Protein AF-A0A843S1P2-F1 (afdb_monomer)

Nearest PDB structures (foldseek):
  6ixe-assembly1_A  TM=3.581E-01  e=2.500E+00  Homo sapiens
  6ixg-assembly1_A  TM=3.800E-01  e=5.455E+00  Homo sapiens

Mean predicted aligned error: 8.09 Å

pLDDT: mean 87.62, std 14.83, range [40.91, 98.25]

Solvent-accessible surface area (backbone atoms only — not comparable to full-atom values): 7077 Å² total; per-residue (Å²): 138,83,82,81,78,77,77,75,73,79,75,78,75,76,76,81,41,75,64,53,54,50,48,53,52,50,50,52,66,71,78,44,92,74,47,62,71,57,41,52,54,52,38,53,52,44,60,68,46,44,62,57,33,49,51,51,24,52,55,24,45,53,55,28,48,56,49,31,50,58,30,44,76,71,35,100,43,65,70,61,12,48,58,56,35,62,69,36,71,44,35,50,49,23,51,51,29,47,52,49,39,51,48,45,52,53,51,42,52,50,39,56,51,51,46,51,51,55,53,50,53,61,59,74,76,105

Foldseek 3Di:
DDDPPPPPDPDPDPPCDVLNVLVVLVCVVPPDPQDLVNLVVSLVVLVVCLVVLVVQLVVLVVVLVVQLVVLVVVDPDSVVSVVVSCVDPSVVSNVSSVVSSVSSVVSNVVSVVVSVVVVVVVVVVD

Sequence (126 aa):
MAAQLHTLAPAPAPRASIRDLVREMQVEIRDYDLTPDRACVLLAKLTAILGNCHAELTDAEIAFNEVLLTHLDSEEAANRAKIRAETTPEYRRKREASDTAKLVIALTQSLKTIIRHQGEEMRLSR

Radius of gyration: 22.0 Å; Cα contacts (8 Å, |Δi|>4): 74; chains: 1; bounding box: 41×66×61 Å

Structure (mmCIF, N/CA/C/O backbone):
data_AF-A0A843S1P2-F1
#
_entry.id   AF-A0A843S1P2-F1
#
loop_
_atom_site.group_PDB
_atom_site.id
_atom_site.type_symbol
_atom_site.label_atom_id
_atom_site.label_alt_id
_atom_site.label_comp_id
_atom_site.label_asym_id
_atom_site.label_entity_id
_atom_site.label_seq_id
_atom_site.pdbx_PDB_ins_code
_atom_site.Cartn_x
_atom_site.Cartn_y
_atom_site.Cartn_z
_atom_site.occupancy
_atom_site.B_iso_or_equiv
_atom_site.auth_seq_id
_atom_site.auth_comp_id
_atom_site.auth_asym_id
_atom_site.auth_atom_id
_atom_site.pdbx_PDB_model_num
ATOM 1 N N . MET A 1 1 ? 15.563 -51.601 16.677 1.00 43.25 1 MET A N 1
ATOM 2 C CA . MET A 1 1 ? 14.777 -50.388 16.989 1.00 43.25 1 MET A CA 1
ATOM 3 C C . MET A 1 1 ? 15.202 -49.289 16.024 1.00 43.25 1 MET A C 1
ATOM 5 O O . MET A 1 1 ? 16.193 -48.622 16.279 1.00 43.25 1 MET A O 1
ATOM 9 N N . ALA A 1 2 ? 14.537 -49.184 14.870 1.00 40.91 2 ALA A N 1
ATOM 10 C CA . ALA A 1 2 ? 14.866 -48.197 13.841 1.00 40.91 2 ALA A CA 1
ATOM 11 C C . ALA A 1 2 ? 14.057 -46.916 14.089 1.00 40.91 2 ALA A C 1
ATOM 13 O O . ALA A 1 2 ? 12.828 -46.957 14.114 1.00 40.91 2 ALA A O 1
ATOM 14 N N . ALA A 1 3 ? 14.756 -45.806 14.320 1.00 46.19 3 ALA A N 1
ATOM 15 C CA . ALA A 1 3 ? 14.159 -44.492 14.497 1.00 46.19 3 ALA A CA 1
ATOM 16 C C . ALA A 1 3 ? 13.504 -44.043 13.182 1.00 46.19 3 ALA A C 1
ATOM 18 O O . ALA A 1 3 ? 14.169 -43.920 12.154 1.00 46.19 3 ALA A O 1
ATOM 19 N N . GLN A 1 4 ? 12.190 -43.821 13.219 1.00 48.16 4 GLN A N 1
ATOM 20 C CA . GLN A 1 4 ? 11.448 -43.199 12.129 1.00 48.16 4 GLN A CA 1
ATOM 21 C C . GLN A 1 4 ? 11.881 -41.735 12.027 1.00 48.16 4 GLN A C 1
ATOM 23 O O . GLN A 1 4 ? 11.503 -40.900 12.847 1.00 48.16 4 GLN A O 1
ATOM 28 N N . LEU A 1 5 ? 12.694 -41.434 11.015 1.00 51.53 5 LEU A N 1
ATOM 29 C CA . LEU A 1 5 ? 12.945 -40.076 10.554 1.00 51.53 5 LEU A CA 1
ATOM 30 C C . LEU A 1 5 ? 11.623 -39.524 10.016 1.00 51.53 5 LEU A C 1
ATOM 32 O O . LEU A 1 5 ? 11.220 -39.815 8.893 1.00 51.53 5 LEU A O 1
ATOM 36 N N . HIS A 1 6 ? 10.924 -38.762 10.853 1.00 54.16 6 HIS A N 1
ATOM 37 C CA . HIS A 1 6 ? 9.804 -37.933 10.434 1.00 54.16 6 HIS A CA 1
ATOM 38 C C . HIS A 1 6 ? 10.373 -36.843 9.516 1.00 54.16 6 HIS A C 1
ATOM 40 O O . HIS A 1 6 ? 10.886 -35.821 9.970 1.00 54.16 6 HIS A O 1
ATOM 46 N N . THR A 1 7 ? 10.353 -37.090 8.209 1.00 52.25 7 THR A N 1
ATOM 47 C CA . THR A 1 7 ? 10.586 -36.066 7.194 1.00 52.25 7 THR A CA 1
ATOM 48 C C . THR A 1 7 ? 9.460 -35.046 7.301 1.00 52.25 7 THR A C 1
ATOM 50 O O . THR A 1 7 ? 8.361 -35.268 6.796 1.00 52.25 7 THR A O 1
ATOM 53 N N . LEU A 1 8 ? 9.727 -33.942 8.002 1.00 54.22 8 LEU A N 1
ATOM 54 C CA . LEU A 1 8 ? 8.915 -32.734 7.938 1.00 54.22 8 LEU A CA 1
ATOM 55 C C . LEU A 1 8 ? 8.871 -32.306 6.47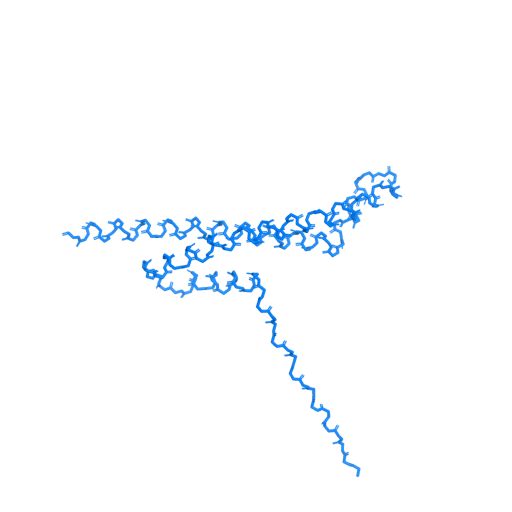0 1.00 54.22 8 LEU A C 1
ATOM 57 O O . LEU A 1 8 ? 9.899 -31.950 5.891 1.00 54.22 8 LEU A O 1
ATOM 61 N N . ALA A 1 9 ? 7.695 -32.404 5.853 1.00 50.47 9 ALA A N 1
ATOM 62 C CA . ALA A 1 9 ? 7.475 -31.863 4.523 1.00 50.47 9 ALA A CA 1
ATOM 63 C C . ALA A 1 9 ? 7.885 -30.375 4.515 1.00 50.47 9 ALA A C 1
ATOM 65 O O . ALA A 1 9 ? 7.602 -29.669 5.490 1.00 50.47 9 ALA A O 1
ATOM 66 N N . PRO A 1 10 ? 8.554 -29.883 3.457 1.00 54.06 10 PRO A N 1
ATOM 67 C CA . PRO A 1 10 ? 8.863 -28.465 3.348 1.00 54.06 10 PRO A CA 1
ATOM 68 C C . PRO A 1 10 ? 7.561 -27.663 3.418 1.00 54.06 10 PRO A C 1
ATOM 70 O O . PRO A 1 10 ? 6.569 -28.023 2.778 1.00 54.06 10 PRO A O 1
ATOM 73 N N . ALA A 1 11 ? 7.560 -26.598 4.224 1.00 53.62 11 ALA A N 1
ATOM 74 C CA . ALA A 1 11 ? 6.426 -25.690 4.325 1.00 53.62 11 ALA A CA 1
ATOM 75 C C . ALA A 1 11 ? 6.008 -25.232 2.914 1.00 53.62 11 ALA A C 1
ATOM 77 O O . ALA A 1 11 ? 6.887 -24.985 2.080 1.00 53.62 11 ALA A O 1
ATOM 78 N N . PRO A 1 12 ? 4.698 -25.135 2.617 1.00 48.62 12 PRO A N 1
ATOM 79 C CA . PRO A 1 12 ? 4.249 -24.672 1.313 1.00 48.62 12 PRO A CA 1
ATOM 80 C C . PRO A 1 12 ? 4.885 -23.310 1.024 1.00 48.62 12 PRO A C 1
ATOM 82 O O . PRO A 1 12 ? 4.883 -22.435 1.893 1.00 48.62 12 PRO A O 1
ATOM 85 N N . ALA A 1 13 ? 5.445 -23.145 -0.180 1.00 53.31 13 ALA A N 1
ATOM 86 C CA . ALA A 1 13 ? 5.998 -21.868 -0.615 1.00 53.31 13 ALA A CA 1
ATOM 87 C C . ALA A 1 13 ? 4.958 -20.761 -0.353 1.00 53.31 13 ALA A C 1
ATOM 89 O O . ALA A 1 13 ? 3.771 -20.981 -0.634 1.00 53.31 13 ALA A O 1
ATOM 90 N N . PRO A 1 14 ? 5.354 -19.611 0.225 1.00 54.28 14 PRO A N 1
ATOM 91 C CA . PRO A 1 14 ? 4.413 -18.541 0.521 1.00 54.28 14 PRO A CA 1
ATOM 92 C C . PRO A 1 14 ? 3.658 -18.194 -0.764 1.00 54.28 14 PRO A C 1
ATOM 94 O O . PRO A 1 14 ? 4.269 -17.939 -1.801 1.00 54.28 14 PRO A O 1
ATOM 97 N N . ARG A 1 15 ? 2.320 -18.243 -0.718 1.00 54.78 15 ARG A N 1
ATOM 98 C CA . ARG A 1 15 ? 1.486 -17.758 -1.824 1.00 54.78 15 ARG A CA 1
ATOM 99 C C . ARG A 1 15 ? 1.893 -16.307 -2.049 1.00 54.78 15 ARG A C 1
ATOM 101 O O . ARG A 1 15 ? 1.703 -15.516 -1.130 1.00 54.78 15 ARG A O 1
ATOM 108 N N . ALA A 1 16 ? 2.483 -15.997 -3.205 1.00 62.50 16 ALA A N 1
ATOM 109 C CA . ALA A 1 16 ? 3.031 -14.675 -3.491 1.00 62.50 16 ALA A CA 1
ATOM 110 C C . ALA A 1 16 ? 1.974 -13.605 -3.188 1.00 62.50 16 ALA A C 1
ATOM 112 O O . ALA A 1 16 ? 0.972 -13.486 -3.898 1.00 62.50 16 ALA A O 1
ATOM 113 N N . SER A 1 17 ? 2.145 -12.886 -2.078 1.00 82.44 17 SER A N 1
ATOM 114 C CA . SER A 1 17 ? 1.225 -11.819 -1.710 1.00 82.44 17 SER A CA 1
ATOM 115 C C . SER A 1 17 ? 1.543 -10.579 -2.544 1.00 82.44 17 SER A C 1
ATOM 117 O O . SER A 1 17 ? 2.660 -10.423 -3.036 1.00 82.44 17 SER A O 1
ATOM 119 N N . ILE A 1 18 ? 0.591 -9.648 -2.674 1.00 84.12 18 ILE A N 1
ATOM 120 C CA . ILE A 1 18 ? 0.844 -8.355 -3.341 1.00 84.12 18 ILE A CA 1
ATOM 121 C C . ILE A 1 18 ? 2.061 -7.657 -2.717 1.00 84.12 18 ILE A C 1
ATOM 123 O O . ILE A 1 18 ? 2.860 -7.044 -3.413 1.00 84.12 18 ILE A O 1
ATOM 127 N N . ARG A 1 19 ? 2.247 -7.803 -1.405 1.00 84.69 19 ARG A N 1
ATOM 128 C CA . ARG A 1 19 ? 3.413 -7.287 -0.686 1.00 84.69 19 ARG A CA 1
ATOM 129 C C . ARG A 1 19 ? 4.717 -7.956 -1.116 1.00 84.69 19 ARG A C 1
ATOM 131 O O . ARG A 1 19 ? 5.712 -7.254 -1.265 1.00 84.69 19 ARG A O 1
ATOM 138 N N . ASP A 1 20 ? 4.729 -9.272 -1.300 1.00 87.00 20 ASP A N 1
ATOM 139 C CA . ASP A 1 20 ? 5.930 -9.980 -1.758 1.00 87.00 20 ASP A CA 1
ATOM 140 C C . ASP A 1 20 ? 6.274 -9.559 -3.189 1.00 87.00 20 ASP A C 1
ATOM 142 O O . ASP A 1 20 ? 7.413 -9.192 -3.460 1.00 87.00 20 ASP A O 1
ATOM 146 N N . LEU A 1 21 ? 5.259 -9.434 -4.049 1.00 88.62 21 LEU A N 1
ATOM 147 C CA . LEU A 1 21 ? 5.407 -8.903 -5.403 1.00 88.62 21 LEU A CA 1
ATOM 148 C C . LEU A 1 21 ? 5.981 -7.472 -5.408 1.00 88.62 21 LEU A C 1
ATOM 150 O O . LEU A 1 21 ? 6.890 -7.160 -6.175 1.00 88.62 21 LEU A O 1
ATOM 154 N N . VAL A 1 22 ? 5.479 -6.583 -4.543 1.00 91.81 22 VAL A N 1
ATOM 155 C CA . VAL A 1 22 ? 5.996 -5.208 -4.415 1.00 91.81 22 VAL A CA 1
ATOM 156 C C . VAL A 1 22 ? 7.435 -5.199 -3.896 1.00 91.81 22 VAL A C 1
ATOM 158 O O . VAL A 1 22 ? 8.240 -4.407 -4.383 1.00 91.81 22 VAL A O 1
ATOM 161 N N . ARG A 1 23 ? 7.787 -6.079 -2.951 1.00 90.19 23 ARG A N 1
ATOM 162 C CA . ARG A 1 23 ? 9.164 -6.217 -2.449 1.00 90.19 23 ARG A CA 1
ATOM 163 C C . ARG A 1 23 ? 10.120 -6.703 -3.530 1.00 90.19 23 ARG A C 1
ATOM 165 O O . ARG A 1 23 ? 11.210 -6.157 -3.643 1.00 90.19 23 ARG A O 1
ATOM 172 N N . GLU A 1 24 ? 9.717 -7.674 -4.340 1.00 91.06 24 GLU A N 1
ATOM 173 C CA . GLU A 1 24 ? 10.516 -8.145 -5.475 1.00 91.06 24 GLU A CA 1
ATOM 174 C C . GLU A 1 24 ? 10.786 -7.010 -6.468 1.00 91.06 24 GLU A C 1
ATOM 176 O O . GLU A 1 24 ? 11.934 -6.771 -6.837 1.00 91.06 24 GLU A O 1
ATOM 181 N N . MET A 1 25 ? 9.754 -6.237 -6.826 1.00 92.81 25 MET A N 1
ATOM 182 C CA . MET A 1 25 ? 9.922 -5.069 -7.698 1.00 92.81 25 MET A CA 1
ATOM 183 C C . MET A 1 25 ? 10.780 -3.976 -7.050 1.00 92.81 25 MET A C 1
ATOM 185 O O . MET A 1 25 ? 11.566 -3.334 -7.736 1.00 92.81 25 MET A O 1
ATOM 189 N N . GLN A 1 26 ? 10.674 -3.761 -5.736 1.00 93.44 26 GLN A N 1
ATOM 190 C CA . GLN A 1 26 ? 11.526 -2.815 -5.011 1.00 93.44 26 GLN A CA 1
ATOM 191 C C . GLN A 1 26 ? 13.002 -3.227 -5.065 1.00 93.44 26 GLN A C 1
ATOM 193 O O . GLN A 1 26 ? 13.862 -2.379 -5.299 1.00 93.44 26 GLN A O 1
ATOM 198 N N . VAL A 1 27 ? 13.292 -4.510 -4.834 1.00 91.81 27 VAL A N 1
ATOM 199 C CA . VAL A 1 27 ? 14.644 -5.073 -4.943 1.00 91.81 27 VAL A CA 1
ATOM 200 C C . VAL A 1 27 ? 15.167 -4.882 -6.363 1.00 91.81 27 VAL A C 1
ATOM 202 O O . VAL A 1 27 ? 16.284 -4.408 -6.543 1.00 91.81 27 VAL A O 1
ATOM 205 N N . GLU A 1 28 ? 14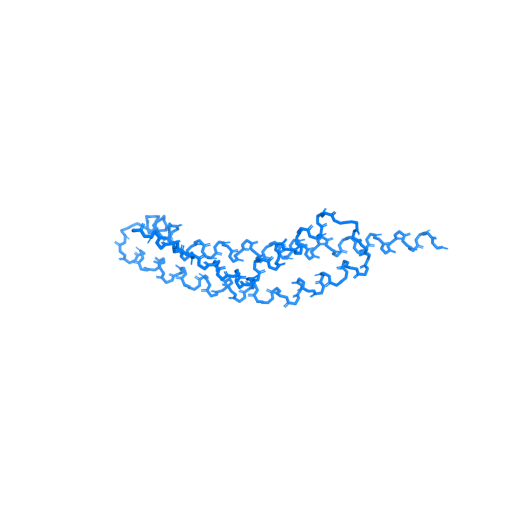.332 -5.151 -7.367 1.00 91.94 28 GLU A N 1
ATOM 206 C CA . GLU A 1 28 ? 14.699 -4.959 -8.768 1.00 91.94 28 GLU A CA 1
ATOM 207 C C . GLU A 1 28 ? 15.027 -3.493 -9.103 1.00 91.94 28 GLU A C 1
ATOM 209 O O . GLU A 1 28 ? 16.007 -3.218 -9.786 1.00 91.94 28 GLU A O 1
ATOM 214 N N . ILE A 1 29 ? 14.252 -2.538 -8.586 1.00 91.25 29 ILE A N 1
ATOM 215 C CA . ILE A 1 29 ? 14.499 -1.102 -8.795 1.00 91.25 29 ILE A CA 1
ATOM 216 C C . ILE A 1 29 ? 15.796 -0.643 -8.114 1.00 91.25 29 ILE A C 1
ATOM 218 O O . ILE A 1 29 ? 16.450 0.272 -8.607 1.00 91.25 29 ILE A O 1
ATOM 222 N N . ARG A 1 30 ? 16.154 -1.239 -6.971 1.00 88.88 30 ARG A N 1
ATOM 223 C CA . ARG A 1 30 ? 17.335 -0.852 -6.188 1.00 88.88 30 ARG A CA 1
ATOM 224 C C . ARG A 1 30 ? 18.636 -1.421 -6.754 1.00 88.88 30 ARG A C 1
ATOM 226 O O . ARG A 1 30 ? 19.637 -0.714 -6.765 1.00 88.88 30 ARG A O 1
ATOM 233 N N . ASP A 1 31 ? 18.629 -2.695 -7.139 1.00 81.38 31 ASP A N 1
ATOM 234 C CA . ASP A 1 31 ? 19.866 -3.468 -7.309 1.00 81.38 31 ASP A CA 1
ATOM 235 C C . ASP A 1 31 ? 20.351 -3.559 -8.765 1.00 81.38 31 ASP A C 1
ATOM 237 O O . ASP A 1 31 ? 21.485 -3.975 -9.001 1.00 81.38 31 ASP A O 1
ATOM 241 N N . TYR A 1 32 ? 19.528 -3.174 -9.744 1.00 71.44 32 TYR A N 1
ATOM 242 C CA . TYR A 1 32 ? 19.853 -3.314 -11.165 1.00 71.44 32 TYR A CA 1
ATOM 243 C C . TYR A 1 32 ? 20.058 -1.965 -11.850 1.00 71.44 32 TYR A C 1
ATOM 245 O O . TYR A 1 32 ? 19.383 -0.984 -11.540 1.00 71.44 32 TYR A O 1
ATOM 253 N N . ASP A 1 33 ? 20.949 -1.948 -12.847 1.00 81.06 33 ASP A N 1
ATOM 254 C CA . ASP A 1 33 ? 21.022 -0.851 -13.811 1.00 81.06 33 ASP A CA 1
ATOM 255 C C . ASP A 1 33 ? 19.755 -0.876 -14.676 1.00 81.06 33 ASP A C 1
ATOM 257 O O . ASP A 1 33 ? 19.556 -1.737 -15.543 1.00 81.06 33 ASP A O 1
ATOM 261 N N . LEU A 1 34 ? 18.813 -0.007 -14.321 1.00 86.62 34 LEU A N 1
ATOM 262 C CA . LEU A 1 34 ? 17.448 -0.100 -14.797 1.00 86.62 34 LEU A CA 1
ATOM 263 C C . LEU A 1 34 ? 17.338 0.498 -16.201 1.00 86.62 34 LEU A C 1
ATOM 265 O O . LEU A 1 34 ? 17.308 1.717 -16.377 1.00 86.62 34 LEU A O 1
ATOM 269 N N . THR A 1 35 ? 17.235 -0.373 -17.205 1.00 89.38 35 THR A N 1
ATOM 270 C CA . THR A 1 35 ? 17.003 0.058 -18.592 1.00 89.38 35 THR A CA 1
ATOM 271 C C . THR A 1 35 ? 15.658 0.790 -18.736 1.00 89.38 35 THR A C 1
ATOM 273 O O . THR A 1 35 ? 14.699 0.441 -18.032 1.00 89.38 35 THR A O 1
ATOM 276 N N . PRO A 1 36 ? 15.530 1.747 -19.680 1.00 88.94 36 PRO A N 1
ATOM 277 C CA . PRO A 1 36 ? 14.283 2.489 -19.892 1.00 88.94 36 PRO A CA 1
ATOM 278 C C . PRO A 1 36 ? 13.065 1.584 -20.130 1.00 88.94 36 PRO A C 1
ATOM 280 O O . PRO A 1 36 ? 12.004 1.782 -19.532 1.00 88.94 36 PRO A O 1
ATOM 283 N N . ASP A 1 37 ? 13.226 0.542 -20.949 1.00 91.38 37 ASP A N 1
ATOM 284 C CA . ASP A 1 37 ? 12.155 -0.411 -21.255 1.00 91.38 37 ASP A CA 1
ATOM 285 C C . ASP A 1 37 ? 11.718 -1.177 -20.004 1.00 91.38 37 ASP A C 1
ATOM 287 O O . ASP A 1 37 ? 10.519 -1.333 -19.740 1.00 91.38 37 ASP A O 1
ATOM 291 N N . ARG A 1 38 ? 12.677 -1.618 -19.177 1.00 92.81 38 ARG A N 1
ATOM 292 C CA . ARG A 1 38 ? 12.355 -2.332 -17.940 1.00 92.81 38 ARG A CA 1
ATOM 293 C C . ARG A 1 38 ? 11.676 -1.422 -16.923 1.00 92.81 38 ARG A C 1
ATOM 295 O O . ARG A 1 38 ? 10.705 -1.847 -16.293 1.00 92.81 38 ARG A O 1
ATOM 302 N N . ALA A 1 39 ? 12.127 -0.175 -16.810 1.00 93.12 39 ALA A N 1
ATOM 303 C CA . ALA A 1 39 ? 11.489 0.833 -15.976 1.00 93.12 39 ALA A CA 1
ATOM 304 C C . ALA A 1 39 ? 10.021 1.053 -16.384 1.00 93.12 39 ALA A C 1
ATOM 306 O O . ALA A 1 39 ? 9.145 1.095 -15.518 1.00 93.12 39 ALA A O 1
ATOM 307 N N . CYS A 1 40 ? 9.724 1.099 -17.689 1.00 94.38 40 CYS A N 1
ATOM 308 C CA . CYS A 1 40 ? 8.355 1.211 -18.200 1.00 94.38 40 CYS A CA 1
ATOM 309 C C . CYS A 1 40 ? 7.489 -0.001 -17.824 1.00 94.38 40 CYS A C 1
ATOM 311 O O . CYS A 1 40 ? 6.347 0.162 -17.388 1.00 94.38 40 CYS A O 1
ATOM 313 N N . VAL A 1 41 ? 8.032 -1.218 -17.938 1.00 95.50 41 VAL A N 1
ATOM 314 C CA . VAL A 1 41 ? 7.324 -2.449 -17.547 1.00 95.50 41 VAL A CA 1
ATOM 315 C C . VAL A 1 41 ? 7.009 -2.458 -16.051 1.00 95.50 41 VAL A C 1
ATOM 317 O O . VAL A 1 41 ? 5.882 -2.770 -15.662 1.00 95.50 41 VAL A O 1
ATOM 320 N N . LEU A 1 42 ? 7.979 -2.109 -15.202 1.00 95.50 42 LEU A N 1
ATOM 321 C CA . LEU A 1 42 ? 7.777 -2.037 -13.752 1.00 95.50 42 LEU A CA 1
ATOM 322 C C . LEU A 1 42 ? 6.763 -0.958 -13.375 1.00 95.50 42 LEU A C 1
ATOM 324 O O . LEU A 1 42 ? 5.892 -1.202 -12.541 1.00 95.50 42 LEU A O 1
ATOM 328 N N . LEU A 1 43 ? 6.818 0.197 -14.039 1.00 96.38 43 LEU A N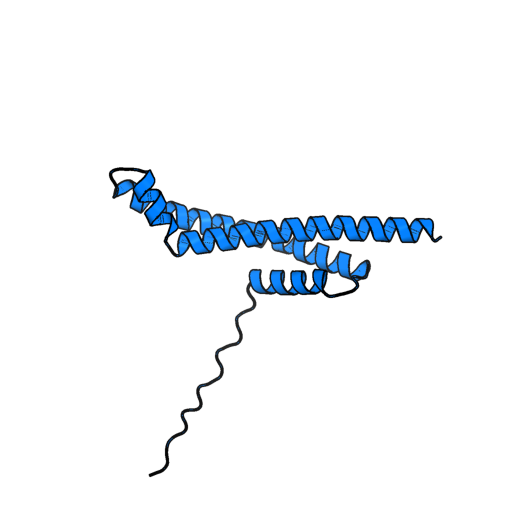 1
ATOM 329 C CA . LEU A 1 43 ? 5.868 1.285 -13.842 1.00 96.38 43 LEU A CA 1
ATOM 330 C C . LEU A 1 43 ? 4.439 0.841 -14.176 1.00 96.38 43 LEU A C 1
ATOM 332 O O . LEU A 1 43 ? 3.519 1.088 -13.393 1.00 96.38 43 LEU A O 1
ATOM 336 N N . ALA A 1 44 ? 4.250 0.158 -15.307 1.00 96.38 44 ALA A N 1
ATOM 337 C CA . ALA A 1 44 ? 2.949 -0.366 -15.708 1.00 96.38 44 ALA A CA 1
ATOM 338 C C . ALA A 1 44 ? 2.412 -1.384 -14.689 1.00 96.38 44 ALA A C 1
ATOM 340 O O . ALA A 1 44 ? 1.256 -1.288 -14.275 1.00 96.38 44 ALA A O 1
ATOM 341 N N . LYS A 1 45 ? 3.260 -2.311 -14.224 1.00 95.44 45 LYS A N 1
ATOM 342 C CA . LYS A 1 45 ? 2.892 -3.315 -13.213 1.00 95.44 45 LYS A CA 1
ATOM 343 C C . LYS A 1 45 ? 2.495 -2.684 -11.879 1.00 95.44 45 LYS A C 1
ATOM 345 O O . LYS A 1 45 ? 1.423 -2.993 -11.367 1.00 95.44 45 LYS A O 1
ATOM 350 N N . LEU A 1 46 ? 3.323 -1.786 -11.339 1.00 95.69 46 LEU A N 1
ATOM 351 C CA . LEU A 1 46 ? 3.053 -1.082 -10.079 1.00 95.69 46 LEU A CA 1
ATOM 352 C C . LEU A 1 46 ? 1.761 -0.260 -10.157 1.00 95.69 46 LEU A C 1
ATOM 354 O O . LEU A 1 46 ? 0.955 -0.284 -9.230 1.00 95.69 46 LEU A O 1
ATOM 358 N N . THR A 1 47 ? 1.526 0.408 -11.288 1.00 95.19 47 THR A N 1
ATOM 359 C CA . THR A 1 47 ? 0.297 1.183 -11.508 1.00 95.19 47 THR A CA 1
ATOM 360 C C . THR A 1 47 ? -0.935 0.277 -11.563 1.00 95.19 47 THR A C 1
ATOM 362 O O . THR A 1 47 ? -1.960 0.608 -10.972 1.0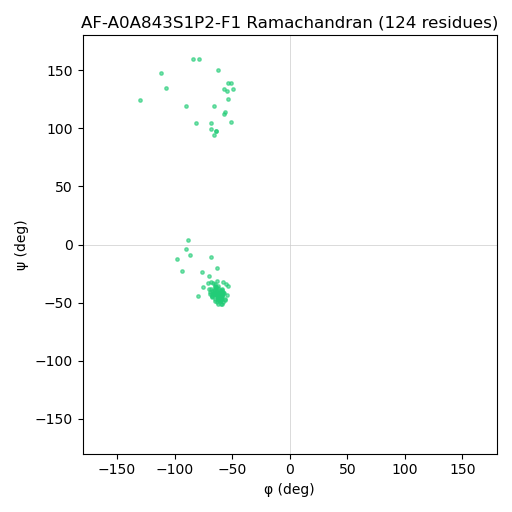0 95.19 47 THR A O 1
ATOM 365 N N . ALA A 1 48 ? -0.841 -0.885 -12.219 1.00 94.81 48 ALA A N 1
ATOM 366 C CA . ALA A 1 48 ? -1.956 -1.824 -12.343 1.00 94.81 48 ALA A CA 1
ATOM 367 C C . ALA A 1 48 ? -2.392 -2.425 -10.995 1.00 94.81 48 ALA A C 1
ATOM 369 O O . ALA A 1 48 ? -3.579 -2.658 -10.783 1.00 94.81 48 ALA A O 1
ATOM 370 N N . ILE A 1 49 ? -1.454 -2.653 -10.069 1.00 94.62 49 ILE A N 1
ATOM 371 C CA . ILE A 1 49 ? -1.769 -3.224 -8.749 1.00 94.62 49 ILE A CA 1
ATOM 372 C C . ILE A 1 49 ? -2.164 -2.175 -7.704 1.00 94.62 49 ILE A C 1
ATOM 374 O O . ILE A 1 49 ? -2.628 -2.549 -6.628 1.00 94.62 49 ILE A O 1
ATOM 378 N N . LEU A 1 50 ? -2.020 -0.878 -7.997 1.00 93.62 50 LEU A N 1
ATOM 379 C CA . LEU A 1 50 ? -2.327 0.193 -7.046 1.00 93.62 50 LEU A CA 1
ATOM 380 C C . LEU A 1 50 ? -3.791 0.149 -6.582 1.00 93.62 50 LEU A C 1
ATOM 382 O O . LEU A 1 50 ? -4.066 0.337 -5.398 1.00 93.62 50 LEU A O 1
ATOM 386 N N . GLY A 1 51 ? -4.719 -0.170 -7.491 1.00 93.06 51 GLY A N 1
ATOM 387 C CA . GLY A 1 51 ? -6.130 -0.374 -7.148 1.00 93.06 51 GLY A CA 1
ATOM 388 C C . GLY A 1 51 ? -6.331 -1.503 -6.132 1.00 93.06 51 GLY A C 1
ATOM 389 O O . GLY A 1 51 ? -7.079 -1.336 -5.173 1.00 93.06 51 GLY A O 1
ATOM 390 N N . ASN A 1 52 ? -5.589 -2.605 -6.274 1.00 93.94 52 ASN A N 1
ATOM 391 C CA . ASN A 1 52 ? -5.646 -3.730 -5.338 1.00 93.94 52 ASN A CA 1
ATOM 392 C C . ASN A 1 52 ? -5.075 -3.353 -3.964 1.00 93.94 52 ASN A C 1
ATOM 394 O O . ASN A 1 52 ? -5.622 -3.754 -2.941 1.00 93.94 52 ASN A O 1
ATOM 398 N N . CYS A 1 53 ? -3.996 -2.561 -3.923 1.00 94.62 53 CYS A N 1
ATOM 399 C CA . CYS A 1 53 ? -3.439 -2.058 -2.665 1.00 94.62 53 CYS A CA 1
ATOM 400 C C . CYS A 1 53 ? -4.426 -1.149 -1.925 1.00 94.62 53 CYS A C 1
ATOM 402 O O . CYS A 1 53 ? -4.529 -1.226 -0.703 1.00 94.62 53 CYS A O 1
ATOM 404 N N . HIS A 1 54 ? -5.148 -0.295 -2.653 1.00 95.19 54 HIS A N 1
ATOM 405 C CA . HIS A 1 54 ? -6.166 0.563 -2.055 1.00 95.19 54 HIS A CA 1
ATOM 406 C C . HIS A 1 54 ? -7.384 -0.222 -1.574 1.00 95.19 54 HIS A C 1
ATOM 408 O O . HIS A 1 54 ? -7.847 0.049 -0.472 1.00 95.19 54 HIS A O 1
ATOM 414 N N . ALA A 1 55 ? -7.850 -1.213 -2.337 1.00 95.19 55 ALA A N 1
ATOM 415 C CA . ALA A 1 55 ? -8.944 -2.082 -1.911 1.00 95.19 55 ALA A CA 1
ATOM 416 C C . ALA A 1 55 ? -8.610 -2.808 -0.595 1.00 95.19 55 ALA A C 1
ATOM 418 O O . ALA A 1 55 ? -9.362 -2.707 0.369 1.00 95.19 55 ALA A O 1
ATOM 419 N N . GLU A 1 56 ? -7.430 -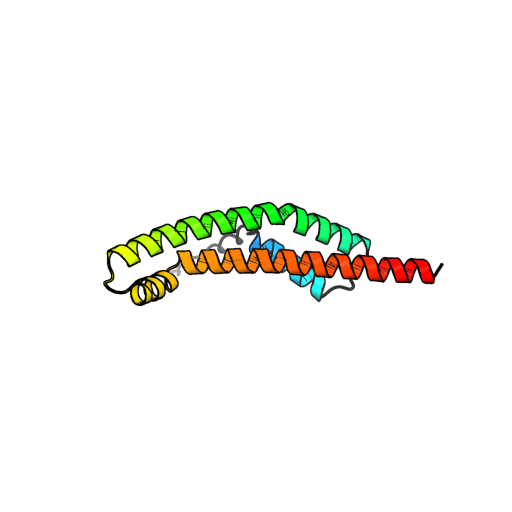3.431 -0.507 1.00 94.81 56 GLU A N 1
ATOM 420 C CA . GLU A 1 56 ? -6.980 -4.100 0.723 1.00 94.81 56 GLU A CA 1
ATOM 421 C C . GLU A 1 56 ? -6.834 -3.123 1.900 1.00 94.81 56 GLU A C 1
ATOM 423 O O . GLU A 1 56 ? -7.155 -3.470 3.036 1.00 94.81 56 GLU A O 1
ATOM 428 N N . LEU A 1 57 ? -6.364 -1.894 1.654 1.00 95.94 57 LEU A N 1
ATOM 429 C CA . LEU A 1 57 ? -6.307 -0.867 2.693 1.00 95.94 57 LEU A CA 1
ATOM 430 C C . LEU A 1 57 ? -7.707 -0.519 3.205 1.00 95.94 57 LEU A C 1
ATOM 432 O O . LEU A 1 57 ? -7.895 -0.457 4.416 1.00 95.94 57 LEU A O 1
ATOM 436 N N . THR A 1 58 ? -8.675 -0.318 2.312 1.00 97.81 58 THR A N 1
ATOM 437 C CA . THR A 1 58 ? -10.062 -0.034 2.694 1.00 97.81 58 THR A CA 1
ATOM 438 C C . THR A 1 58 ? -10.654 -1.173 3.521 1.00 97.81 58 THR A C 1
ATOM 440 O O . THR A 1 58 ? -11.203 -0.918 4.593 1.00 97.81 58 THR A O 1
ATOM 443 N N . ASP A 1 59 ? -10.475 -2.422 3.095 1.00 97.50 59 ASP A N 1
ATOM 444 C CA . ASP A 1 59 ? -10.973 -3.589 3.830 1.00 97.50 59 ASP A CA 1
ATOM 445 C C . ASP A 1 59 ? -10.332 -3.699 5.223 1.00 97.50 59 ASP A C 1
ATOM 447 O O . ASP A 1 59 ? -11.010 -3.943 6.224 1.00 97.50 59 ASP A O 1
ATOM 451 N N . ALA A 1 60 ? -9.019 -3.469 5.317 1.00 97.00 60 ALA A N 1
ATOM 452 C CA . ALA A 1 60 ? -8.306 -3.482 6.590 1.00 97.00 60 ALA A CA 1
ATOM 453 C C . ALA A 1 60 ? -8.700 -2.306 7.504 1.00 97.00 60 ALA A C 1
ATOM 455 O O . ALA A 1 60 ? -8.710 -2.449 8.729 1.00 97.00 60 ALA A O 1
ATOM 456 N N . GLU A 1 61 ? -9.034 -1.146 6.936 1.00 98.00 61 GLU A N 1
ATOM 457 C CA . GLU A 1 61 ? -9.542 0.005 7.682 1.00 98.00 61 GLU A CA 1
ATOM 458 C C . GLU A 1 61 ? -10.919 -0.255 8.279 1.00 98.00 61 GLU A C 1
ATOM 460 O O . GLU A 1 61 ? -11.122 0.063 9.450 1.00 98.00 61 GLU A O 1
ATOM 465 N N . ILE A 1 62 ? -11.830 -0.857 7.512 1.00 98.25 62 ILE A N 1
ATOM 466 C CA . ILE A 1 62 ? -13.160 -1.241 7.994 1.00 98.25 62 ILE A CA 1
ATOM 467 C C . ILE A 1 62 ? -13.023 -2.214 9.170 1.00 98.25 62 ILE A C 1
ATOM 469 O O . ILE A 1 62 ? -13.533 -1.926 10.251 1.00 98.25 62 ILE A O 1
ATOM 473 N N . ALA A 1 63 ? -12.241 -3.286 9.006 1.00 97.88 63 ALA A N 1
ATOM 474 C CA . ALA A 1 63 ? -12.026 -4.279 10.060 1.00 97.88 63 ALA A CA 1
ATOM 475 C C . ALA A 1 63 ? -11.419 -3.669 11.339 1.00 97.88 63 ALA A C 1
ATOM 477 O O . ALA A 1 63 ? -11.845 -3.971 12.452 1.00 97.88 63 ALA A O 1
ATOM 478 N N . PHE A 1 64 ? -10.439 -2.768 11.206 1.00 98.19 64 PHE A N 1
ATOM 479 C CA . PHE A 1 64 ? -9.881 -2.066 12.364 1.00 98.19 64 PHE A CA 1
ATOM 480 C C . PHE A 1 64 ? -10.907 -1.144 13.037 1.00 98.19 64 PHE A C 1
ATOM 482 O O . PHE A 1 64 ? -10.940 -1.058 14.264 1.00 98.19 64 PHE A O 1
ATOM 489 N N . ASN A 1 65 ? -11.738 -0.448 12.259 1.00 97.94 65 ASN A N 1
ATOM 490 C CA . ASN A 1 65 ? -12.747 0.453 12.808 1.00 97.94 65 ASN A CA 1
ATOM 491 C C . ASN A 1 65 ? -13.812 -0.308 13.611 1.00 97.94 65 ASN A C 1
ATOM 493 O O . ASN A 1 65 ? -14.237 0.188 14.650 1.00 97.94 65 ASN A O 1
ATOM 497 N N . GLU A 1 66 ? -14.193 -1.517 13.194 1.00 97.94 66 GLU A N 1
ATOM 498 C CA . GLU A 1 66 ? -15.093 -2.395 13.959 1.00 97.94 66 GLU A CA 1
ATOM 499 C C . GLU A 1 66 ? -14.503 -2.767 15.333 1.00 97.94 66 GLU A C 1
ATOM 501 O O . GLU A 1 66 ? -15.174 -2.670 16.366 1.00 97.94 66 GLU A O 1
ATOM 506 N N . VAL A 1 67 ? -13.214 -3.117 15.372 1.00 97.12 67 VAL A N 1
ATOM 507 C CA . VAL A 1 67 ? -12.492 -3.408 16.623 1.00 97.12 67 VAL A CA 1
ATOM 508 C C . VAL A 1 67 ? -12.365 -2.163 17.500 1.00 97.12 67 VAL A C 1
ATOM 510 O O . VAL A 1 67 ? -12.580 -2.221 18.712 1.00 97.12 67 VAL A O 1
ATOM 513 N N . LEU A 1 68 ? -12.049 -1.014 16.900 1.00 97.00 68 LEU A N 1
ATOM 514 C CA . LEU A 1 68 ? -11.958 0.252 17.618 1.00 97.00 68 LEU A CA 1
ATOM 515 C C . LEU A 1 68 ? -13.301 0.641 18.245 1.00 97.00 68 LEU A C 1
ATOM 517 O O . LEU A 1 68 ? -13.313 1.059 19.400 1.00 97.00 68 LEU A O 1
ATOM 521 N N . LEU A 1 69 ? -14.413 0.478 17.523 1.00 97.06 69 LEU A N 1
ATOM 522 C CA . LEU A 1 69 ? -15.757 0.726 18.051 1.00 97.06 69 LEU A CA 1
ATOM 523 C C . LEU A 1 69 ? -16.052 -0.165 19.259 1.00 97.06 69 LEU A C 1
ATOM 525 O O . LEU A 1 69 ? -16.450 0.343 20.302 1.00 97.06 69 LEU A O 1
ATOM 529 N N . THR A 1 70 ? -15.729 -1.457 19.168 1.00 96.06 70 THR A N 1
ATOM 530 C CA . THR A 1 70 ? -15.889 -2.395 20.293 1.00 96.06 70 THR A CA 1
ATOM 531 C C . THR A 1 70 ? -15.123 -1.928 21.536 1.00 96.06 70 THR A C 1
ATOM 533 O O . THR A 1 70 ? -15.633 -1.984 22.655 1.00 96.06 70 THR A O 1
ATOM 536 N N . HIS A 1 71 ? -13.898 -1.425 21.360 1.00 95.12 71 HIS A N 1
ATOM 537 C CA . HIS A 1 71 ? -13.124 -0.877 22.472 1.00 95.12 71 HIS A CA 1
ATOM 538 C C . HIS A 1 71 ? -13.686 0.447 22.999 1.00 95.12 71 HIS A C 1
ATOM 540 O O . HIS A 1 71 ? -13.681 0.650 24.212 1.00 95.12 71 HIS A O 1
ATOM 546 N N . LEU A 1 72 ? -14.173 1.332 22.125 1.00 94.75 72 LEU A N 1
ATOM 547 C CA . LEU A 1 72 ? -14.786 2.606 22.514 1.00 94.75 72 LEU A CA 1
ATOM 548 C C . LEU A 1 72 ? -16.049 2.405 23.356 1.00 94.75 72 LEU A C 1
ATOM 550 O O . LEU A 1 72 ? -16.251 3.160 24.300 1.00 94.75 72 LEU A O 1
ATOM 554 N N . ASP A 1 73 ? -16.834 1.368 23.067 1.00 94.75 73 ASP A N 1
ATOM 555 C CA . ASP A 1 73 ? -18.025 1.026 23.851 1.00 94.75 73 ASP A CA 1
ATOM 556 C C . ASP A 1 73 ? -17.672 0.477 25.246 1.00 94.75 73 ASP A C 1
ATOM 558 O O . ASP A 1 73 ? -18.451 0.604 26.190 1.00 94.75 73 ASP A O 1
ATOM 562 N N . SER A 1 74 ? -16.493 -0.136 25.389 1.00 91.88 74 SER A N 1
ATOM 563 C CA . SER A 1 74 ? -16.063 -0.801 26.629 1.00 91.88 74 SER A CA 1
ATOM 564 C C . SER A 1 74 ? -15.227 0.069 27.576 1.00 91.88 74 SER A C 1
ATOM 566 O O . SER A 1 74 ? -15.145 -0.225 28.768 1.00 91.88 74 SER A O 1
ATOM 568 N N . GLU A 1 75 ? -14.574 1.115 27.069 1.00 89.50 75 GLU A N 1
ATOM 569 C CA . GLU A 1 75 ? -13.619 1.922 27.832 1.00 89.50 75 GLU A CA 1
ATOM 570 C C . GLU A 1 75 ? -14.193 3.302 28.165 1.00 89.50 75 GLU A C 1
ATOM 572 O O . GLU A 1 75 ? -14.650 4.030 27.293 1.00 89.50 75 GLU A O 1
ATOM 577 N N . GLU A 1 76 ? -14.037 3.748 29.413 1.00 85.12 76 GLU A N 1
ATOM 578 C CA . GLU A 1 76 ? -14.501 5.079 29.849 1.00 85.12 76 GLU A CA 1
ATOM 579 C C . GLU A 1 76 ? -13.799 6.252 29.141 1.00 85.12 76 GLU A C 1
ATOM 581 O O . GLU A 1 76 ? -14.278 7.384 29.166 1.00 85.12 76 GLU A O 1
ATOM 586 N N . ALA A 1 77 ? -12.621 6.013 28.556 1.00 93.06 77 ALA A N 1
ATOM 587 C CA . ALA A 1 77 ? -11.822 7.044 27.907 1.00 93.06 77 ALA A CA 1
ATOM 588 C C . ALA A 1 77 ? -11.397 6.605 26.505 1.00 93.06 77 ALA A C 1
ATOM 590 O O . ALA A 1 77 ? -10.683 5.611 26.347 1.00 93.06 77 ALA A O 1
ATOM 591 N N . ALA A 1 78 ? -11.721 7.425 25.502 1.00 91.44 78 ALA A N 1
ATOM 592 C CA . ALA A 1 78 ? -11.415 7.156 24.095 1.00 91.44 78 ALA A CA 1
ATOM 593 C C . ALA A 1 78 ? -9.922 6.886 23.828 1.00 91.44 78 ALA A C 1
ATOM 595 O O . ALA A 1 78 ? -9.572 6.044 23.004 1.00 91.44 78 ALA A O 1
ATOM 596 N N . ASN A 1 79 ? -9.020 7.542 24.568 1.00 94.81 79 ASN A N 1
ATOM 597 C CA . ASN A 1 79 ? -7.581 7.296 24.441 1.00 94.81 79 ASN A CA 1
ATOM 598 C C . ASN A 1 79 ? -7.188 5.868 24.852 1.00 94.81 79 ASN A C 1
ATOM 600 O O . ASN A 1 79 ? -6.330 5.270 24.207 1.00 94.81 79 ASN A O 1
ATOM 604 N N . ARG A 1 80 ? -7.818 5.299 25.892 1.00 92.69 80 ARG A N 1
ATOM 605 C CA . ARG A 1 80 ? -7.553 3.916 26.323 1.00 92.69 80 ARG A CA 1
ATOM 606 C C . ARG A 1 80 ? -8.063 2.915 25.291 1.00 92.69 80 ARG A C 1
ATOM 608 O O . ARG A 1 80 ? -7.321 2.003 24.934 1.00 92.69 80 ARG A O 1
ATOM 615 N N . ALA A 1 81 ? -9.261 3.148 24.753 1.00 93.94 81 ALA A N 1
ATOM 616 C CA . ALA A 1 81 ? -9.814 2.353 23.659 1.00 93.94 81 ALA A CA 1
ATOM 617 C C . ALA A 1 81 ? -8.887 2.334 22.443 1.00 93.94 81 ALA A C 1
ATOM 619 O O . ALA A 1 81 ? -8.564 1.268 21.925 1.00 93.94 81 ALA A O 1
ATOM 620 N N . LYS A 1 82 ? -8.395 3.508 22.033 1.00 95.81 82 LYS A N 1
ATOM 621 C CA . LYS A 1 82 ? -7.484 3.635 20.896 1.00 95.81 82 LYS A CA 1
ATOM 622 C C . LYS A 1 82 ? -6.175 2.878 21.116 1.00 95.81 82 LYS A C 1
ATOM 624 O O . LYS A 1 82 ? -5.780 2.117 20.245 1.00 95.81 82 LYS A O 1
ATOM 629 N N . ILE A 1 83 ? -5.539 3.033 22.280 1.00 95.94 83 ILE A N 1
ATOM 630 C CA . ILE A 1 83 ? -4.297 2.310 22.602 1.00 95.94 83 ILE A CA 1
ATOM 631 C C . ILE A 1 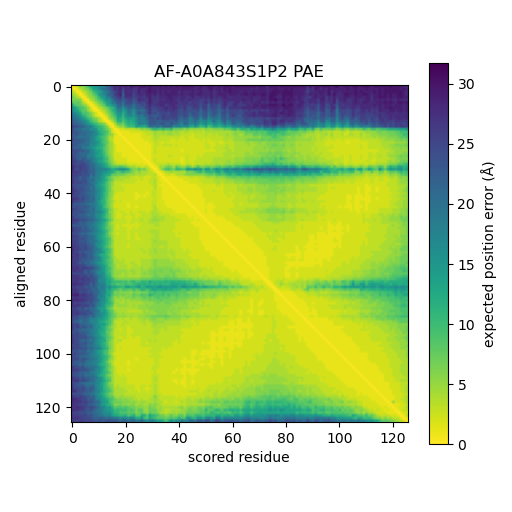83 ? -4.525 0.796 22.538 1.00 95.94 83 ILE A C 1
ATOM 633 O O . ILE A 1 83 ? -3.704 0.087 21.967 1.00 95.94 83 ILE A O 1
ATOM 637 N N . ARG A 1 84 ? -5.642 0.294 23.080 1.00 94.06 84 ARG A N 1
ATOM 638 C CA . ARG A 1 84 ? -5.967 -1.140 23.029 1.00 94.06 84 ARG A CA 1
ATOM 639 C C . ARG A 1 84 ? -6.206 -1.615 21.599 1.00 94.06 84 ARG A C 1
ATOM 641 O O . ARG A 1 84 ? -5.568 -2.580 21.184 1.00 94.06 84 ARG A O 1
ATOM 648 N N . ALA A 1 85 ? -7.018 -0.895 20.829 1.00 94.94 85 ALA A N 1
ATOM 649 C CA . ALA A 1 85 ? -7.281 -1.212 19.429 1.00 94.94 85 ALA A CA 1
ATOM 650 C C . ALA A 1 85 ? -5.991 -1.218 18.588 1.00 94.94 85 ALA A C 1
ATOM 652 O O . ALA A 1 85 ? -5.786 -2.093 17.755 1.00 94.94 85 ALA A O 1
ATOM 653 N N . GLU A 1 86 ? -5.065 -0.288 18.830 1.00 97.25 86 GLU A N 1
ATOM 654 C CA . GLU A 1 86 ? -3.783 -0.228 18.111 1.00 97.25 86 GLU A CA 1
ATOM 655 C C . GLU A 1 86 ? -2.832 -1.397 18.431 1.00 97.25 86 GLU A C 1
ATOM 657 O O . GLU A 1 86 ? -1.838 -1.598 17.732 1.00 97.25 86 GLU A O 1
ATOM 662 N N . THR A 1 87 ? -3.123 -2.215 19.446 1.00 96.44 87 THR A N 1
ATOM 663 C CA . THR A 1 87 ? -2.350 -3.439 19.723 1.00 96.44 87 THR A CA 1
ATOM 664 C C . THR A 1 87 ? -2.890 -4.681 19.014 1.00 96.44 87 THR A C 1
ATOM 666 O O . THR A 1 87 ? -2.262 -5.741 19.089 1.00 96.44 87 THR A O 1
ATOM 669 N N . THR A 1 88 ? -4.018 -4.578 18.305 1.00 97.31 88 THR A N 1
ATOM 670 C CA . THR A 1 88 ? -4.677 -5.743 17.708 1.00 97.31 88 THR A CA 1
ATOM 671 C C . THR A 1 88 ? -4.094 -6.128 16.338 1.00 97.31 88 THR A C 1
ATOM 673 O O . THR A 1 88 ? -3.435 -5.318 15.666 1.00 97.31 88 THR A O 1
ATOM 676 N N . PRO A 1 89 ? -4.303 -7.381 15.886 1.00 97.62 89 PRO A N 1
ATOM 677 C CA . PRO A 1 89 ? -3.881 -7.822 14.557 1.00 97.62 89 PRO A CA 1
ATOM 678 C C . PRO A 1 89 ? -4.477 -6.990 13.412 1.00 97.62 89 PRO A C 1
ATOM 680 O O . PRO A 1 89 ? -3.810 -6.782 12.398 1.00 97.62 89 PRO A O 1
ATOM 683 N N . GLU A 1 90 ? -5.694 -6.473 13.573 1.00 97.38 90 GLU A N 1
ATOM 684 C CA . GLU A 1 90 ? -6.398 -5.656 12.580 1.00 97.38 90 GLU A CA 1
ATOM 685 C C . GLU A 1 90 ? -5.677 -4.327 12.360 1.00 97.38 90 GLU A C 1
ATOM 687 O O . GLU A 1 90 ? -5.470 -3.916 11.216 1.00 97.38 90 GLU A O 1
ATOM 692 N N . TYR A 1 91 ? -5.192 -3.695 13.436 1.00 97.56 91 TYR A N 1
ATOM 693 C CA . TYR A 1 91 ? -4.360 -2.501 13.310 1.00 97.56 91 TYR A CA 1
ATOM 694 C C . TYR A 1 91 ? -3.062 -2.796 12.559 1.00 97.56 91 TYR A C 1
ATOM 696 O O . TYR A 1 91 ? -2.674 -2.039 11.666 1.00 97.56 91 TYR A O 1
ATOM 704 N N . ARG A 1 92 ? -2.401 -3.919 12.872 1.00 96.94 92 ARG A N 1
ATOM 705 C CA . ARG A 1 92 ? -1.184 -4.334 12.162 1.00 96.94 92 ARG A CA 1
ATOM 706 C C . ARG A 1 92 ? -1.457 -4.530 10.671 1.00 96.94 92 ARG A C 1
ATOM 708 O O . ARG A 1 92 ? -0.716 -3.990 9.855 1.00 96.94 92 ARG A O 1
ATOM 715 N N . ARG A 1 93 ? -2.536 -5.230 10.309 1.00 95.62 93 ARG A N 1
ATOM 716 C CA . ARG A 1 93 ? -2.939 -5.433 8.909 1.00 95.62 93 ARG A CA 1
ATOM 717 C C . ARG A 1 93 ? -3.213 -4.103 8.204 1.00 95.62 93 ARG A C 1
ATOM 719 O O . ARG A 1 93 ? -2.672 -3.871 7.126 1.00 95.62 93 ARG A O 1
ATOM 726 N N . LYS A 1 94 ? -3.971 -3.199 8.834 1.00 97.12 94 LYS A N 1
ATOM 727 C CA . LYS A 1 94 ? -4.224 -1.843 8.318 1.00 97.12 94 LYS A CA 1
ATOM 728 C C . LYS A 1 94 ? -2.921 -1.085 8.066 1.00 97.12 94 LYS A C 1
ATOM 730 O O . LYS A 1 94 ? -2.750 -0.470 7.013 1.00 97.12 94 LYS A O 1
ATOM 735 N N . ARG A 1 95 ? -1.990 -1.122 9.022 1.00 96.94 95 ARG A N 1
ATOM 736 C CA . ARG A 1 95 ? -0.671 -0.489 8.894 1.00 96.94 95 ARG A CA 1
ATOM 737 C C . ARG A 1 95 ? 0.118 -1.068 7.726 1.00 96.94 95 ARG A C 1
ATOM 739 O O . ARG A 1 95 ? 0.612 -0.305 6.904 1.00 96.94 95 ARG A O 1
ATOM 746 N N . GLU A 1 96 ? 0.179 -2.390 7.617 1.00 94.88 96 GLU A N 1
ATOM 747 C CA . GLU A 1 96 ? 0.877 -3.080 6.531 1.00 94.88 96 GLU A CA 1
ATOM 748 C C . GLU A 1 96 ? 0.290 -2.743 5.151 1.00 94.88 96 GLU A C 1
ATOM 750 O O . GLU A 1 96 ? 1.045 -2.455 4.218 1.00 94.88 96 GLU A O 1
ATOM 755 N N . ALA A 1 97 ? -1.039 -2.722 5.018 1.00 95.31 97 ALA A N 1
ATOM 756 C CA . ALA A 1 97 ? -1.715 -2.334 3.782 1.00 95.31 97 ALA A CA 1
ATOM 757 C C . ALA A 1 97 ? -1.427 -0.867 3.417 1.00 95.31 97 ALA A C 1
ATOM 759 O O . ALA A 1 97 ? -1.080 -0.560 2.274 1.00 95.31 97 ALA A O 1
ATOM 760 N N . SER A 1 98 ? -1.481 0.033 4.407 1.00 96.38 98 SER A N 1
ATOM 761 C CA . SER A 1 98 ? -1.199 1.463 4.225 1.00 96.38 98 SER A CA 1
ATOM 762 C C . SER A 1 98 ? 0.233 1.699 3.756 1.00 96.38 98 SER A C 1
ATOM 764 O O . SER A 1 98 ? 0.470 2.448 2.806 1.00 96.38 98 SER A O 1
ATOM 766 N N . ASP A 1 99 ? 1.193 1.039 4.396 1.00 96.25 99 ASP A N 1
ATOM 767 C CA . ASP A 1 99 ? 2.608 1.199 4.081 1.00 96.25 99 ASP A CA 1
ATOM 768 C C . ASP A 1 99 ? 2.944 0.569 2.716 1.00 96.25 99 ASP A C 1
ATOM 770 O O . ASP A 1 99 ? 3.722 1.143 1.953 1.00 96.25 99 ASP A O 1
ATOM 774 N N . THR A 1 100 ? 2.271 -0.524 2.334 1.00 95.12 100 THR A N 1
ATOM 775 C CA . THR A 1 100 ? 2.385 -1.113 0.987 1.00 95.12 100 THR A CA 1
ATOM 776 C C . THR A 1 100 ? 1.855 -0.165 -0.092 1.00 95.12 100 THR A C 1
ATOM 778 O O . THR A 1 100 ? 2.541 0.069 -1.087 1.00 95.12 100 THR A O 1
ATOM 781 N N . ALA A 1 101 ? 0.677 0.438 0.102 1.00 95.81 101 ALA A N 1
ATOM 782 C CA . ALA A 1 101 ? 0.113 1.390 -0.858 1.00 95.81 101 ALA A CA 1
ATOM 783 C C . ALA A 1 101 ? 1.020 2.622 -1.041 1.00 95.81 101 ALA A C 1
ATOM 785 O O . ALA A 1 101 ? 1.305 3.029 -2.169 1.00 95.81 101 ALA A O 1
ATOM 786 N N . LYS A 1 102 ? 1.545 3.178 0.060 1.00 96.69 102 LYS A N 1
ATOM 787 C CA . LYS A 1 102 ? 2.510 4.291 0.018 1.00 96.69 102 LYS A CA 1
ATOM 788 C C . LYS A 1 102 ? 3.791 3.911 -0.718 1.00 96.69 102 LYS A C 1
ATOM 790 O O . LYS A 1 102 ? 4.287 4.708 -1.512 1.00 96.69 102 LYS A O 1
ATOM 795 N N . LEU A 1 103 ? 4.308 2.704 -0.483 1.00 95.50 103 LEU A N 1
ATOM 796 C CA . LEU A 1 103 ? 5.497 2.207 -1.168 1.00 95.50 103 LEU A CA 1
ATOM 797 C C . LEU A 1 103 ? 5.270 2.121 -2.682 1.00 95.50 103 LEU A C 1
ATOM 799 O O . LEU A 1 103 ? 6.089 2.628 -3.443 1.00 95.50 103 LEU A O 1
ATOM 803 N N . VAL A 1 104 ? 4.142 1.562 -3.13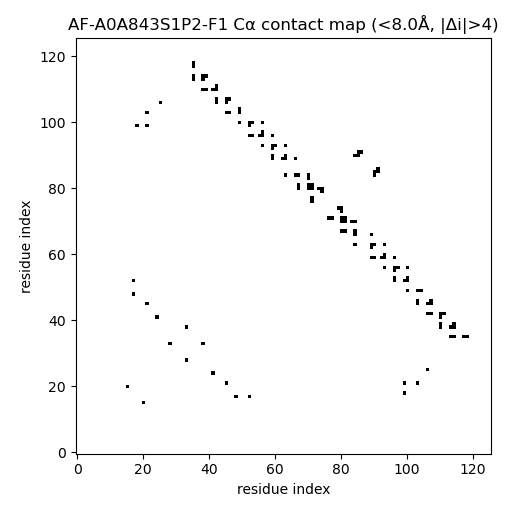0 1.00 96.56 104 VAL A N 1
ATOM 804 C CA . VAL A 1 104 ? 3.806 1.481 -4.564 1.00 96.56 104 VAL A CA 1
ATOM 805 C C . VAL A 1 104 ? 3.735 2.869 -5.207 1.00 96.56 104 VAL A C 1
ATOM 807 O O . VAL A 1 104 ? 4.264 3.062 -6.305 1.00 96.56 104 VAL A O 1
ATOM 810 N N . ILE A 1 105 ? 3.140 3.854 -4.523 1.00 96.88 105 ILE A N 1
ATOM 811 C CA . ILE A 1 105 ? 3.082 5.246 -4.999 1.00 96.88 105 ILE A CA 1
ATOM 812 C C . ILE A 1 105 ? 4.490 5.836 -5.126 1.00 96.88 105 ILE A C 1
ATOM 814 O O . ILE A 1 105 ? 4.820 6.411 -6.166 1.00 9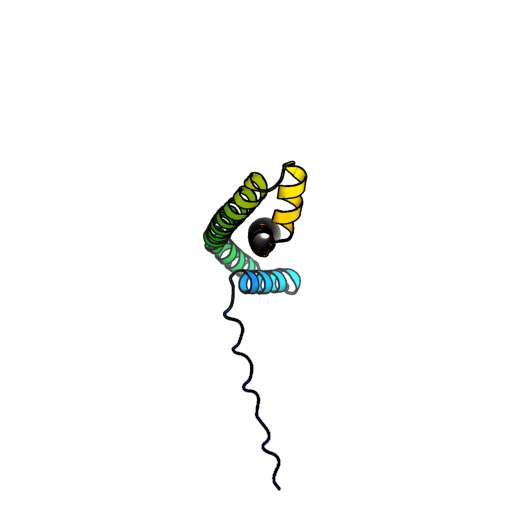6.88 105 ILE A O 1
ATOM 818 N N . ALA A 1 106 ? 5.331 5.667 -4.105 1.00 96.31 106 ALA A N 1
ATOM 819 C CA . ALA A 1 106 ? 6.697 6.182 -4.109 1.00 96.31 106 ALA A CA 1
ATOM 820 C C . ALA A 1 106 ? 7.542 5.558 -5.235 1.00 96.31 106 ALA A C 1
ATOM 822 O O . ALA A 1 106 ? 8.215 6.280 -5.972 1.00 96.31 106 ALA A O 1
ATOM 823 N N . LEU A 1 107 ? 7.455 4.238 -5.435 1.00 95.44 107 LEU A N 1
ATOM 824 C CA . LEU A 1 107 ? 8.145 3.542 -6.527 1.00 95.44 107 LEU A CA 1
ATOM 825 C C . LEU A 1 107 ? 7.651 4.017 -7.899 1.00 95.44 107 LEU A C 1
ATOM 827 O O . LEU A 1 107 ? 8.450 4.293 -8.789 1.00 95.44 107 LEU A O 1
ATOM 831 N N . THR A 1 108 ? 6.338 4.194 -8.055 1.00 96.31 108 THR A N 1
ATOM 832 C CA . THR A 1 108 ? 5.725 4.727 -9.281 1.00 96.31 108 THR A CA 1
ATOM 833 C C . THR A 1 108 ? 6.248 6.128 -9.613 1.00 96.31 108 THR A C 1
ATOM 835 O O . THR A 1 108 ? 6.557 6.421 -10.768 1.00 96.31 108 THR A O 1
ATOM 838 N N . GLN A 1 109 ? 6.366 7.006 -8.614 1.00 95.69 109 GLN A N 1
ATOM 839 C CA . GLN A 1 109 ? 6.918 8.353 -8.791 1.00 95.69 109 GLN A CA 1
ATOM 840 C C . GLN A 1 109 ? 8.412 8.320 -9.131 1.00 95.69 109 GLN A C 1
ATOM 842 O O . GLN A 1 109 ? 8.846 9.031 -10.036 1.00 95.69 109 GLN A O 1
ATOM 847 N N . SER A 1 110 ? 9.184 7.466 -8.455 1.00 93.19 110 SER A N 1
ATOM 848 C CA . SER A 1 110 ? 10.611 7.280 -8.729 1.00 93.19 110 SER A CA 1
ATOM 849 C C . SER A 1 110 ? 10.853 6.815 -10.169 1.00 93.19 110 SER A C 1
ATOM 851 O O . SER A 1 110 ? 11.621 7.446 -10.894 1.00 93.19 110 SER A O 1
ATOM 853 N N . LEU A 1 111 ? 10.116 5.802 -10.634 1.00 94.50 111 LEU A N 1
ATOM 854 C CA . LEU A 1 111 ? 10.227 5.284 -12.000 1.00 94.50 111 LEU A CA 1
ATOM 855 C C . LEU A 1 111 ? 9.868 6.327 -13.062 1.00 94.50 111 LEU A C 1
ATOM 857 O O . LEU A 1 111 ? 10.572 6.440 -14.062 1.00 94.50 111 LEU A O 1
ATOM 861 N N . LYS A 1 112 ? 8.817 7.131 -12.844 1.00 94.62 112 LYS A N 1
ATOM 862 C CA . LYS A 1 112 ? 8.467 8.237 -13.756 1.00 94.62 112 LYS A CA 1
ATOM 863 C C . LYS A 1 112 ? 9.616 9.235 -13.905 1.00 94.62 112 LYS A C 1
ATOM 865 O O . LYS A 1 112 ? 9.881 9.693 -15.014 1.00 94.62 112 LYS A O 1
ATOM 870 N N . THR A 1 113 ? 10.299 9.553 -12.806 1.00 93.50 113 THR A N 1
ATOM 871 C CA . THR A 1 113 ? 11.464 10.446 -12.818 1.00 93.50 113 THR A CA 1
ATOM 872 C C . THR A 1 113 ? 12.648 9.819 -13.553 1.00 93.50 113 THR A C 1
ATOM 874 O O . THR A 1 113 ? 13.237 10.486 -14.400 1.00 93.50 113 THR A O 1
ATOM 877 N N . ILE A 1 114 ? 12.957 8.542 -13.297 1.00 90.81 114 ILE A N 1
ATOM 878 C CA . ILE A 1 114 ? 14.046 7.811 -13.973 1.00 90.81 114 ILE A CA 1
ATOM 879 C C . ILE A 1 114 ? 13.821 7.776 -15.488 1.00 90.81 114 ILE A C 1
ATOM 881 O O . ILE A 1 114 ? 14.693 8.190 -16.248 1.00 90.81 114 ILE A O 1
ATOM 885 N N . ILE A 1 115 ? 12.628 7.358 -15.925 1.00 92.56 115 ILE A N 1
ATOM 886 C CA . ILE A 1 115 ? 12.273 7.263 -17.349 1.00 92.56 115 ILE A CA 1
ATOM 887 C C . ILE A 1 115 ? 12.396 8.628 -18.027 1.00 92.56 115 ILE A C 1
ATOM 889 O O . ILE A 1 115 ? 12.936 8.733 -19.127 1.00 92.56 115 ILE A O 1
ATOM 893 N N . ARG A 1 116 ? 11.909 9.688 -17.370 1.00 92.62 116 ARG A N 1
ATOM 894 C CA . ARG A 1 116 ? 12.016 11.048 -17.898 1.00 92.62 116 ARG A CA 1
ATOM 895 C C . ARG A 1 116 ? 13.476 11.464 -18.074 1.00 92.62 116 ARG A C 1
ATOM 897 O O . ARG A 1 116 ? 13.820 11.967 -19.138 1.00 92.62 116 ARG A O 1
ATOM 904 N N . HIS A 1 117 ? 14.309 11.255 -17.058 1.00 90.69 117 HIS A N 1
ATOM 905 C CA . HIS A 1 117 ? 15.714 11.648 -17.097 1.00 90.69 117 HIS A CA 1
ATOM 906 C C . HIS A 1 117 ? 16.483 10.902 -18.196 1.00 90.69 117 HIS A C 1
ATOM 908 O O . HIS A 1 117 ? 17.099 11.539 -19.046 1.00 90.69 117 HIS A O 1
ATOM 914 N N . GLN A 1 118 ? 16.350 9.575 -18.258 1.00 89.19 118 GLN A N 1
ATOM 915 C CA . GLN A 1 118 ? 16.979 8.760 -19.302 1.00 89.19 118 GLN A CA 1
ATOM 916 C C . GLN A 1 118 ? 16.498 9.162 -20.707 1.00 89.19 118 GLN A C 1
ATOM 918 O O . GLN A 1 118 ? 17.291 9.248 -21.642 1.00 89.19 118 GLN A O 1
ATOM 923 N N . GLY A 1 119 ? 15.206 9.473 -20.865 1.00 88.62 119 GLY A N 1
ATOM 924 C CA . GLY A 1 119 ? 14.660 9.972 -22.128 1.00 88.62 119 GLY A CA 1
ATOM 925 C C . GLY A 1 119 ? 15.235 11.331 -22.549 1.00 88.62 119 GLY A C 1
ATOM 926 O O . GLY A 1 119 ? 15.473 11.559 -23.737 1.00 88.62 119 GLY A O 1
ATOM 927 N N . GLU A 1 120 ? 15.490 12.228 -21.594 1.00 91.44 120 GLU A N 1
ATOM 928 C CA . GLU A 1 120 ? 16.149 13.515 -21.843 1.00 91.44 120 GLU A CA 1
ATOM 929 C C . GLU A 1 120 ? 17.619 13.320 -22.267 1.00 91.44 120 GLU A C 1
ATOM 931 O O . GLU A 1 120 ? 18.036 13.916 -23.263 1.00 91.44 120 GLU A O 1
ATOM 936 N N . GLU A 1 121 ? 18.376 12.438 -21.605 1.00 87.44 121 GLU A N 1
ATOM 937 C CA . GLU A 1 121 ? 19.770 12.123 -21.966 1.00 87.44 121 GLU A CA 1
ATOM 938 C C . GLU A 1 121 ? 19.895 11.496 -23.362 1.00 87.44 121 GLU A C 1
ATOM 940 O O . GLU A 1 121 ? 20.749 11.896 -24.160 1.00 87.44 121 GLU A O 1
ATOM 945 N N . MET A 1 122 ? 18.997 10.565 -23.703 1.00 86.00 122 MET A N 1
ATOM 946 C CA . MET A 1 122 ? 18.936 9.957 -25.036 1.00 86.00 122 MET A CA 1
ATOM 947 C C . MET A 1 122 ? 18.610 10.974 -26.132 1.00 86.00 122 MET A C 1
ATOM 949 O O . MET A 1 122 ? 19.040 10.802 -27.271 1.00 86.00 122 MET A O 1
ATOM 953 N N . ARG A 1 123 ? 17.838 12.023 -25.817 1.00 87.44 123 ARG A N 1
ATOM 954 C CA . ARG A 1 123 ? 17.514 13.097 -26.765 1.00 87.44 123 ARG A CA 1
ATOM 955 C C . ARG A 1 123 ? 18.689 14.049 -26.977 1.00 87.44 123 ARG A C 1
ATOM 957 O O . ARG A 1 123 ? 18.853 14.531 -28.087 1.00 87.44 123 ARG A O 1
ATOM 964 N N . LEU A 1 124 ? 19.462 14.337 -25.931 1.00 86.88 124 LEU A N 1
ATOM 965 C CA . LEU A 1 124 ? 20.626 15.231 -25.997 1.00 86.88 124 LEU A CA 1
ATOM 966 C C . LEU A 1 124 ? 21.850 14.572 -26.644 1.00 86.88 124 LEU A C 1
ATOM 968 O O . LEU A 1 124 ? 22.719 15.269 -27.154 1.00 86.88 124 LEU A O 1
ATOM 972 N N . SER A 1 125 ? 21.908 13.240 -26.619 1.00 82.38 125 SER A N 1
ATOM 973 C CA . SER A 1 125 ? 22.985 12.439 -27.214 1.00 82.38 125 SER A CA 1
ATOM 974 C C . SER A 1 125 ? 22.746 12.083 -28.694 1.00 82.38 125 SER A C 1
ATOM 976 O O . SER A 1 125 ? 23.525 11.322 -29.266 1.00 82.38 125 SER A O 1
ATOM 978 N N . ARG A 1 126 ? 21.659 12.583 -29.299 1.00 61.00 126 ARG A N 1
ATOM 979 C CA . ARG A 1 126 ? 21.324 12.465 -30.729 1.00 61.00 126 ARG A CA 1
ATOM 980 C C . ARG A 1 126 ? 21.592 13.779 -31.444 1.00 61.00 126 ARG A C 1
ATOM 982 O O . ARG A 1 126 ? 22.034 13.702 -32.609 1.00 61.00 126 ARG A O 1
#

Secondary structure (DSSP, 8-state):
--------PPPPPP---HHHHHHHHHHHHHHS---HHHHH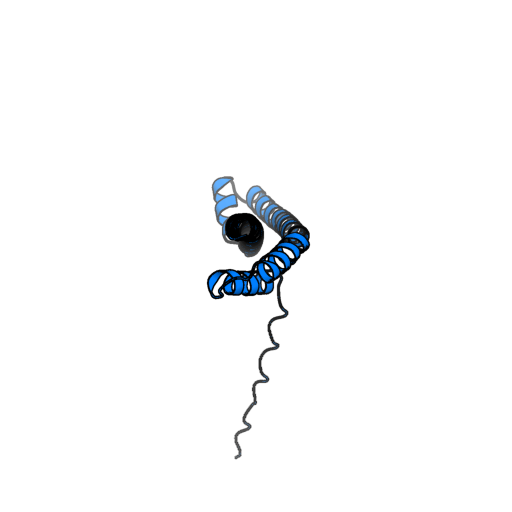HHHHHHHHHHHHHHHHHHHHHHHHHHHHHHHHHH-SSHHHHHHHHTTSHHHHHHHHHHHHHHHHHHHHHHHHHHHHHHHHHHHHT-